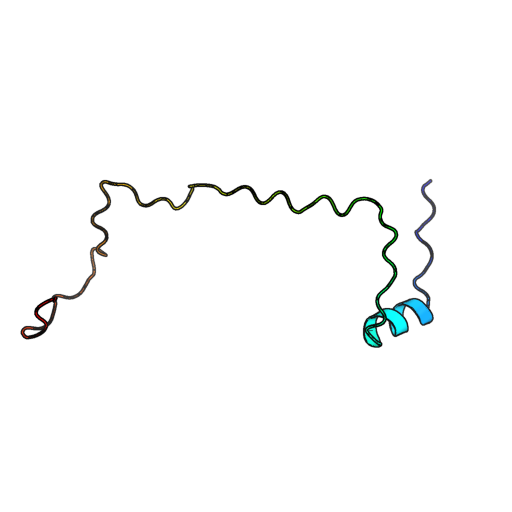Protein AF-A0AA96EF57-F1 (afdb_monomer_lite)

Structure (mmCIF, N/CA/C/O backbone):
data_AF-A0AA96EF57-F1
#
_entry.id   AF-A0AA96EF57-F1
#
loop_
_atom_site.group_PDB
_atom_site.id
_atom_site.type_symbol
_atom_site.label_atom_id
_atom_site.label_alt_id
_atom_site.label_comp_id
_atom_site.label_asym_id
_atom_site.label_entity_id
_atom_site.label_seq_id
_atom_site.pdbx_PDB_ins_code
_atom_site.Cartn_x
_atom_site.Cartn_y
_atom_site.Cartn_z
_atom_site.occupancy
_atom_site.B_iso_or_equiv
_atom_site.auth_seq_id
_atom_site.auth_comp_id
_atom_site.auth_asym_id
_atom_site.auth_atom_id
_atom_site.pdbx_PDB_model_num
ATOM 1 N N . MET A 1 1 ? -1.539 8.090 42.086 1.00 40.38 1 MET A N 1
ATOM 2 C CA . MET A 1 1 ? -1.405 6.647 41.797 1.00 40.38 1 MET A CA 1
ATOM 3 C C . MET A 1 1 ? -2.465 6.294 40.773 1.00 40.38 1 MET A C 1
ATOM 5 O O . MET A 1 1 ? -3.639 6.444 41.080 1.00 40.38 1 MET A O 1
ATOM 9 N N . SER A 1 2 ? -2.072 5.954 39.544 1.00 62.06 2 SER A N 1
ATOM 10 C CA . SER A 1 2 ? -3.022 5.514 38.514 1.00 62.06 2 SER A CA 1
ATOM 11 C C . SER A 1 2 ? -3.584 4.162 38.936 1.00 62.06 2 SER A C 1
ATOM 13 O O . SER A 1 2 ? -2.814 3.224 39.133 1.00 62.06 2 SER A O 1
ATOM 15 N N . HIS A 1 3 ? -4.899 4.065 39.112 1.00 61.31 3 HIS A N 1
ATOM 16 C CA . HIS A 1 3 ? -5.547 2.786 39.382 1.00 61.31 3 HIS A CA 1
ATOM 17 C C . HIS A 1 3 ? -5.267 1.812 38.224 1.00 61.31 3 HIS A C 1
ATOM 19 O O . HIS A 1 3 ? -5.221 2.251 37.070 1.00 61.31 3 HIS A O 1
ATOM 25 N N . PRO A 1 4 ? -5.047 0.514 38.498 1.00 65.25 4 PRO A N 1
ATOM 26 C CA . PRO A 1 4 ? -4.865 -0.460 37.436 1.00 65.25 4 PRO A CA 1
ATOM 27 C C . PRO A 1 4 ? -6.147 -0.558 36.606 1.00 65.25 4 PRO A C 1
ATOM 29 O O . PRO A 1 4 ? -7.257 -0.545 37.146 1.00 65.25 4 PRO A O 1
ATOM 32 N N . ASN A 1 5 ? -5.976 -0.637 35.286 1.00 71.94 5 ASN A N 1
ATOM 33 C CA . ASN A 1 5 ? -7.067 -0.866 34.347 1.00 71.94 5 ASN A CA 1
ATOM 34 C C . ASN A 1 5 ? -7.879 -2.083 34.802 1.00 71.94 5 ASN A C 1
ATOM 36 O O . ASN A 1 5 ? -7.306 -3.083 35.239 1.00 71.94 5 ASN A O 1
ATOM 40 N N . LYS A 1 6 ? -9.211 -1.961 34.736 1.00 72.69 6 LYS A N 1
ATOM 41 C CA . LYS A 1 6 ? -10.165 -2.991 35.167 1.00 72.69 6 LYS A CA 1
ATOM 42 C C . LYS A 1 6 ? -9.711 -4.381 34.686 1.00 72.69 6 LYS A C 1
ATOM 44 O O . LYS A 1 6 ? -9.295 -4.494 33.529 1.00 72.69 6 LYS A O 1
ATOM 49 N N . PRO A 1 7 ? -9.781 -5.421 35.538 1.00 78.44 7 PRO A N 1
ATOM 50 C CA . PRO A 1 7 ? -9.402 -6.768 35.134 1.00 78.44 7 PRO A CA 1
ATOM 51 C C . PRO A 1 7 ? -10.272 -7.225 33.960 1.00 78.44 7 PRO A C 1
ATOM 53 O O . PRO A 1 7 ? -11.473 -6.953 33.930 1.00 78.44 7 PRO A O 1
ATOM 56 N N . ILE A 1 8 ? -9.649 -7.901 32.995 1.00 77.19 8 ILE A N 1
ATOM 57 C CA . ILE A 1 8 ? -10.324 -8.430 31.805 1.00 77.19 8 ILE A CA 1
ATOM 58 C C . ILE A 1 8 ? -11.407 -9.413 32.265 1.00 77.19 8 ILE A C 1
ATOM 60 O O . ILE A 1 8 ? -11.115 -10.363 32.993 1.00 77.19 8 ILE A O 1
ATOM 64 N N . SER A 1 9 ? -12.655 -9.170 31.864 1.00 82.50 9 SER A N 1
ATOM 65 C CA . SER A 1 9 ? -13.785 -10.029 32.224 1.00 82.50 9 SER A CA 1
ATOM 66 C C . SER A 1 9 ? -13.860 -11.269 31.323 1.00 82.50 9 SER A C 1
ATOM 68 O O . SER A 1 9 ? -13.364 -11.264 30.198 1.00 82.50 9 SER A O 1
ATOM 70 N N . LEU A 1 10 ? -14.521 -12.341 31.777 1.00 84.31 10 LEU A N 1
ATOM 71 C CA . LEU A 1 10 ? -14.756 -13.527 30.936 1.00 84.31 10 LEU A CA 1
ATOM 72 C C . LEU A 1 10 ? -15.567 -13.192 29.672 1.00 84.31 10 LEU A C 1
ATOM 74 O O . LEU A 1 10 ? -15.298 -13.739 28.605 1.00 84.31 10 LEU A O 1
ATOM 78 N N . SER A 1 11 ? -16.506 -12.246 29.766 1.00 80.00 11 SER A N 1
ATOM 79 C CA . SER A 1 11 ? -17.231 -11.714 28.608 1.00 80.00 11 SER A CA 1
ATOM 80 C C .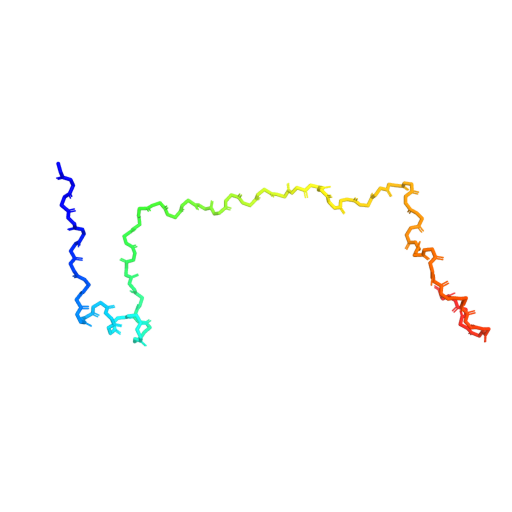 SER A 1 11 ? -16.294 -11.060 27.593 1.00 80.00 11 SER A C 1
ATOM 82 O O . SER A 1 11 ? -16.424 -11.322 26.403 1.00 80.00 11 SER A O 1
ATOM 84 N N . ASP A 1 12 ? -15.287 -10.303 28.047 1.00 77.19 12 ASP A N 1
ATOM 85 C CA . ASP A 1 12 ? -14.317 -9.678 27.140 1.00 77.19 12 ASP A CA 1
ATOM 86 C C . ASP A 1 12 ? -13.524 -10.703 26.328 1.00 77.19 12 ASP A C 1
ATOM 88 O O . ASP A 1 12 ? -13.178 -10.431 25.179 1.00 77.19 12 ASP A O 1
ATOM 92 N N . ILE A 1 13 ? -13.224 -11.860 26.921 1.00 83.00 13 ILE A N 1
ATOM 93 C CA . ILE A 1 13 ? -12.503 -12.951 26.258 1.00 83.00 13 ILE A CA 1
ATOM 94 C C . ILE A 1 13 ? -13.405 -13.600 25.207 1.00 83.00 13 ILE A C 1
ATOM 96 O O . ILE A 1 13 ? -12.977 -13.830 24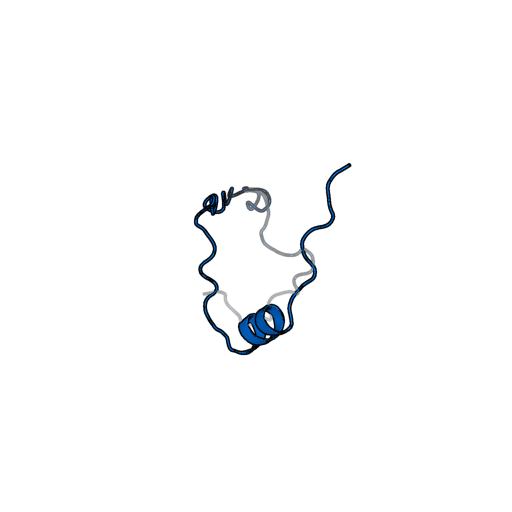.077 1.00 83.00 13 ILE A O 1
ATOM 100 N N . HIS A 1 14 ? -14.666 -13.863 25.549 1.00 85.44 14 HIS A N 1
ATOM 101 C CA . HIS A 1 14 ? -15.617 -14.479 24.626 1.00 85.44 14 HIS A CA 1
ATOM 102 C C . HIS A 1 14 ? -15.972 -13.559 23.453 1.00 85.44 14 HIS A C 1
ATOM 104 O O . HIS A 1 14 ? -16.123 -14.041 22.332 1.00 85.44 14 HIS A O 1
ATOM 110 N N . ASP A 1 15 ? -16.017 -12.244 23.662 1.00 76.75 15 ASP A N 1
ATOM 111 C CA . ASP A 1 15 ? -16.203 -11.262 22.588 1.00 76.75 15 ASP 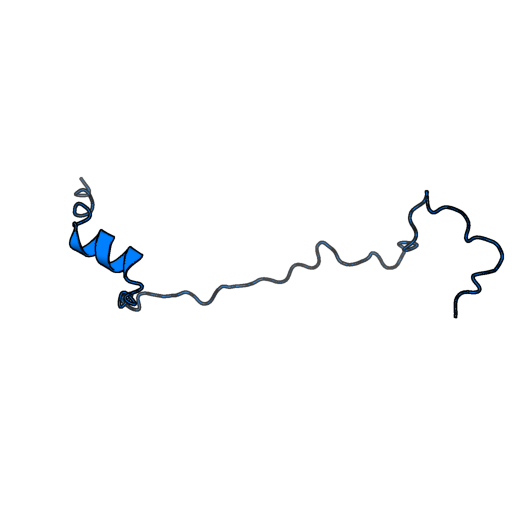A CA 1
ATOM 112 C C . ASP A 1 15 ? -15.075 -11.325 21.543 1.00 76.75 15 ASP A C 1
ATOM 114 O O . ASP A 1 15 ? -15.332 -11.233 20.345 1.00 76.75 15 ASP A O 1
ATOM 118 N N . VAL A 1 16 ? -13.823 -11.533 21.975 1.00 78.06 16 VAL A N 1
ATOM 119 C CA . VAL A 1 16 ? -12.664 -11.649 21.068 1.00 78.06 16 VAL A CA 1
ATOM 120 C C . VAL A 1 16 ? -12.761 -12.901 20.196 1.00 78.06 16 VAL A C 1
ATOM 122 O O . VAL A 1 16 ? -12.486 -12.837 18.999 1.00 78.06 16 VAL A O 1
ATOM 125 N N . TYR A 1 17 ? -13.170 -14.033 20.772 1.00 75.25 17 TYR A N 1
ATOM 126 C CA . TYR A 1 17 ? -13.245 -15.305 20.044 1.00 75.25 17 TYR A CA 1
ATOM 127 C C . TYR A 1 17 ? -14.539 -15.496 19.250 1.00 75.25 17 TYR A C 1
ATOM 129 O O . TYR A 1 17 ? -14.541 -16.220 18.259 1.00 75.25 17 TYR A O 1
ATOM 137 N N . SER A 1 18 ? -15.631 -14.842 19.644 1.00 76.31 18 SER A N 1
ATOM 138 C CA . SER A 1 18 ? -16.905 -14.893 18.914 1.00 76.31 18 SER A CA 1
ATOM 139 C C . SER A 1 18 ? -16.911 -14.037 17.644 1.00 76.31 18 SER A C 1
ATOM 141 O O . SER A 1 18 ? -17.860 -14.109 16.866 1.00 76.31 18 SER A O 1
ATOM 143 N N . GLY A 1 19 ? -15.869 -13.228 17.413 1.00 62.50 19 GLY A N 1
ATOM 144 C CA . GLY A 1 19 ? -15.810 -12.305 16.279 1.00 62.50 19 GLY A CA 1
ATOM 145 C C . GLY A 1 19 ? -16.817 -11.158 16.387 1.00 62.50 19 GLY A C 1
ATOM 146 O O . GLY A 1 19 ? -17.075 -10.476 15.394 1.00 62.50 19 GLY A O 1
ATOM 147 N N . ALA A 1 20 ? -17.392 -10.936 17.574 1.00 63.03 20 ALA A N 1
ATOM 148 C CA . ALA A 1 20 ? -18.306 -9.835 17.805 1.00 63.03 20 ALA A CA 1
ATOM 149 C C . ALA A 1 20 ? -17.548 -8.512 17.598 1.00 63.03 20 ALA A C 1
ATOM 151 O O . ALA A 1 20 ? -16.518 -8.280 18.243 1.00 63.03 20 ALA A O 1
ATOM 152 N N . PRO A 1 21 ? -18.013 -7.620 16.703 1.00 58.97 21 PRO A N 1
ATOM 153 C CA . PRO A 1 21 ? -17.364 -6.338 16.517 1.00 58.97 21 PRO A CA 1
ATOM 154 C C . PRO A 1 21 ? -17.551 -5.528 17.799 1.00 58.97 21 PRO A C 1
ATOM 156 O O . PRO A 1 21 ? -18.624 -4.972 18.045 1.00 58.97 21 PRO A O 1
ATOM 159 N N . LYS A 1 22 ? -16.503 -5.446 18.633 1.00 61.19 22 LYS A N 1
ATOM 160 C CA . LYS A 1 22 ? -16.467 -4.457 19.710 1.00 61.19 22 LYS A CA 1
ATOM 161 C C . LYS A 1 22 ? -16.703 -3.103 19.054 1.00 61.19 22 LYS A C 1
ATOM 163 O O . LYS A 1 22 ? -15.951 -2.713 18.157 1.00 61.19 22 LYS A O 1
ATOM 168 N N . LYS A 1 23 ? -17.753 -2.398 19.486 1.00 63.00 23 LYS A N 1
ATOM 169 C CA . LYS A 1 23 ? -17.919 -0.972 19.202 1.00 63.00 23 L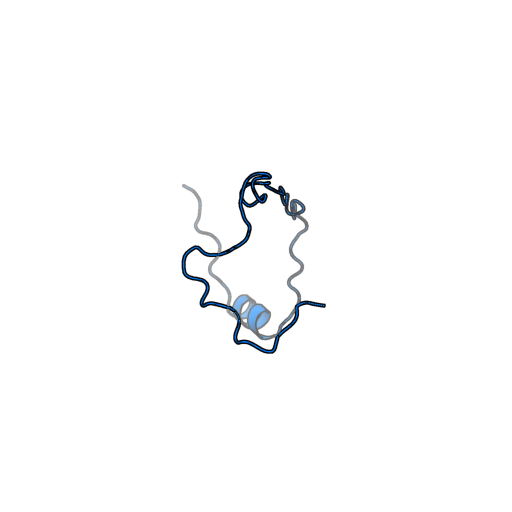YS A CA 1
ATOM 170 C C . LYS A 1 23 ? -16.734 -0.287 19.868 1.00 63.00 23 LYS A C 1
ATOM 172 O O . LYS A 1 23 ? -16.785 0.047 21.044 1.00 63.00 23 LYS A O 1
ATOM 177 N N . LYS A 1 24 ? -15.617 -0.205 19.144 1.00 57.75 24 LYS A N 1
ATOM 178 C CA . LYS A 1 24 ? -14.511 0.667 19.499 1.00 57.75 24 LYS A CA 1
ATOM 179 C C . LYS A 1 24 ? -15.129 2.048 19.523 1.00 57.75 24 LYS A C 1
ATOM 181 O O . LYS A 1 24 ? -15.526 2.554 18.475 1.00 57.75 24 LYS A O 1
ATOM 186 N N . ASP A 1 25 ? -15.279 2.592 20.722 1.00 49.16 25 ASP A N 1
ATOM 187 C CA . ASP A 1 25 ? -15.561 4.001 20.898 1.00 49.16 25 ASP A CA 1
ATOM 188 C C . ASP A 1 25 ? -14.620 4.763 19.971 1.00 49.16 25 ASP A C 1
ATOM 190 O O . ASP A 1 25 ? -13.404 4.553 19.982 1.00 49.16 25 ASP A O 1
ATOM 194 N N . THR A 1 26 ? -15.226 5.566 19.105 1.00 52.34 26 THR A N 1
ATOM 195 C CA . THR A 1 26 ? -14.609 6.399 18.079 1.00 52.34 26 THR A CA 1
ATOM 196 C C . THR A 1 26 ? -13.760 7.493 18.733 1.00 52.34 26 THR A C 1
ATOM 198 O O . THR A 1 26 ? -14.017 8.679 18.575 1.00 52.34 26 THR A O 1
ATOM 201 N N . THR A 1 27 ? -12.740 7.120 19.497 1.00 51.38 27 THR A N 1
ATOM 202 C CA . THR A 1 27 ? -11.691 8.024 19.951 1.00 51.38 27 THR A CA 1
ATOM 203 C C . THR A 1 27 ? -10.518 7.818 19.010 1.00 51.38 27 THR A C 1
ATOM 205 O O . THR A 1 27 ? -9.654 6.979 19.238 1.00 51.38 27 THR A O 1
ATOM 208 N N . ALA A 1 28 ? -10.555 8.576 17.913 1.00 55.41 28 ALA A N 1
ATOM 209 C CA . ALA A 1 28 ? -9.436 8.824 17.014 1.00 55.41 28 ALA A CA 1
ATOM 210 C C . ALA A 1 28 ? -8.686 7.565 16.532 1.00 55.41 28 ALA A C 1
ATOM 212 O O . ALA A 1 28 ? -7.520 7.351 16.862 1.00 55.41 28 ALA A O 1
ATOM 213 N N . GLU A 1 29 ? -9.304 6.793 15.634 1.00 57.00 29 GLU A N 1
ATOM 214 C CA . GLU A 1 29 ? -8.530 6.152 14.562 1.00 57.00 29 GLU A CA 1
ATOM 215 C C . GLU A 1 29 ? -7.903 7.296 13.750 1.00 57.00 29 GLU A C 1
ATOM 217 O O . GLU A 1 29 ? -8.482 7.810 12.792 1.00 57.00 29 GLU A O 1
ATOM 222 N N . ALA A 1 30 ? -6.754 7.796 14.212 1.00 62.50 30 ALA A N 1
ATOM 223 C CA . ALA A 1 30 ? -5.910 8.655 13.411 1.00 62.50 30 ALA A CA 1
ATOM 224 C C . ALA A 1 30 ? -5.623 7.866 12.136 1.00 62.50 30 ALA A C 1
ATOM 226 O O . ALA A 1 30 ? -4.953 6.833 12.191 1.00 62.50 30 ALA A O 1
ATOM 227 N N . ALA A 1 31 ? -6.196 8.323 11.018 1.00 67.25 31 ALA A N 1
ATOM 228 C CA . ALA A 1 31 ? -5.999 7.703 9.721 1.00 67.25 31 ALA A CA 1
ATOM 229 C C . ALA A 1 31 ? -4.500 7.416 9.555 1.00 67.25 31 ALA A C 1
ATOM 231 O O . ALA A 1 31 ? -3.685 8.310 9.821 1.00 67.25 31 ALA A O 1
ATOM 232 N N . PRO A 1 32 ? -4.112 6.183 9.196 1.00 68.06 32 PRO A N 1
ATOM 233 C CA . PRO A 1 32 ? -2.712 5.810 9.187 1.00 68.06 32 PRO A CA 1
ATOM 234 C C . PRO A 1 32 ? -1.954 6.756 8.251 1.00 68.06 32 PRO A C 1
ATOM 236 O O . PRO A 1 32 ? -2.192 6.800 7.043 1.00 68.06 32 PRO A O 1
ATOM 239 N N . ASN A 1 33 ? -1.061 7.563 8.829 1.00 73.06 33 ASN A N 1
ATOM 240 C CA . ASN A 1 33 ? -0.251 8.532 8.099 1.00 73.06 33 ASN A CA 1
ATOM 241 C C . ASN A 1 33 ? 0.891 7.791 7.395 1.00 73.06 33 ASN A C 1
ATOM 243 O O . ASN A 1 33 ? 2.045 7.805 7.828 1.00 73.06 33 ASN A O 1
ATOM 247 N N . TYR A 1 34 ? 0.547 7.068 6.330 1.00 75.06 34 TYR A N 1
ATOM 248 C CA . TYR A 1 34 ? 1.513 6.371 5.497 1.00 75.06 34 TYR A CA 1
ATOM 249 C C . TYR A 1 34 ? 2.339 7.390 4.710 1.00 75.06 34 TYR A C 1
ATOM 251 O O . TYR A 1 34 ? 1.942 7.868 3.647 1.00 75.06 34 TYR A O 1
ATOM 259 N N . ARG A 1 35 ? 3.533 7.705 5.216 1.00 80.56 35 ARG A N 1
ATOM 260 C CA . ARG A 1 35 ? 4.536 8.456 4.459 1.00 80.56 35 ARG A CA 1
ATOM 261 C C . ARG A 1 35 ? 5.274 7.522 3.511 1.00 80.56 35 ARG A C 1
ATOM 263 O O . ARG A 1 35 ? 6.027 6.650 3.942 1.00 80.56 35 ARG A O 1
ATOM 270 N N . LYS A 1 36 ? 5.099 7.741 2.208 1.00 81.75 36 LYS A N 1
ATOM 271 C CA . LYS A 1 36 ? 5.978 7.145 1.197 1.00 81.75 36 LYS A CA 1
ATOM 272 C C . LYS A 1 36 ? 7.372 7.746 1.374 1.00 81.75 36 LYS A C 1
ATOM 274 O O . LYS A 1 36 ? 7.512 8.963 1.457 1.00 81.75 36 LYS A O 1
ATOM 279 N N . THR A 1 37 ? 8.393 6.901 1.463 1.00 80.25 37 THR A N 1
ATOM 280 C CA . THR A 1 37 ? 9.791 7.347 1.475 1.00 80.25 37 THR A CA 1
ATOM 281 C C . THR A 1 37 ? 10.502 6.776 0.269 1.00 80.25 37 THR A C 1
ATOM 283 O O . THR A 1 37 ? 10.423 5.569 0.053 1.00 80.25 37 THR A O 1
ATOM 286 N N . ASP A 1 38 ? 11.257 7.602 -0.446 1.00 80.75 38 ASP A N 1
ATOM 287 C CA . ASP A 1 38 ? 11.961 7.203 -1.671 1.00 80.75 38 ASP A CA 1
ATOM 288 C C . ASP A 1 38 ? 13.307 6.504 -1.398 1.00 80.75 38 ASP A C 1
ATOM 290 O O . ASP A 1 38 ? 14.233 6.513 -2.200 1.00 80.75 38 ASP A O 1
ATOM 294 N N . ARG A 1 39 ? 13.429 5.866 -0.225 1.00 79.19 39 ARG A N 1
ATOM 295 C CA . ARG A 1 39 ? 14.666 5.235 0.269 1.00 79.19 39 ARG A CA 1
ATOM 296 C C . ARG A 1 39 ? 15.154 4.063 -0.584 1.00 79.19 39 ARG A C 1
ATOM 298 O O . ARG A 1 39 ? 16.281 3.618 -0.408 1.00 79.19 39 ARG A O 1
ATOM 305 N N . PHE A 1 40 ? 14.307 3.570 -1.480 1.00 77.00 40 PHE A N 1
ATOM 306 C CA . PHE A 1 40 ? 14.610 2.475 -2.396 1.00 77.00 40 PHE A CA 1
ATOM 307 C C . PHE A 1 40 ? 14.459 2.890 -3.863 1.00 77.00 40 PHE A C 1
ATOM 309 O O . PHE A 1 40 ? 14.332 2.024 -4.731 1.00 77.00 40 PHE A O 1
ATOM 316 N N . ALA A 1 41 ? 14.449 4.197 -4.151 1.00 81.38 41 ALA A N 1
ATOM 317 C CA . ALA A 1 41 ? 14.533 4.674 -5.521 1.00 81.38 41 ALA A CA 1
ATOM 318 C C . ALA A 1 41 ? 15.778 4.081 -6.186 1.00 81.38 41 ALA A C 1
ATOM 320 O O . ALA A 1 41 ? 16.858 4.017 -5.592 1.00 81.38 41 ALA A O 1
ATOM 321 N N . ARG A 1 42 ? 15.620 3.608 -7.424 1.00 79.06 42 ARG A N 1
ATOM 322 C CA . ARG A 1 42 ? 16.766 3.166 -8.214 1.00 79.06 42 ARG A CA 1
ATOM 323 C C . ARG A 1 42 ? 17.604 4.391 -8.538 1.00 79.06 42 ARG A C 1
ATOM 325 O O . ARG A 1 42 ? 17.084 5.355 -9.092 1.00 79.06 42 ARG A O 1
ATOM 332 N N . ASP A 1 43 ? 18.887 4.323 -8.219 1.00 81.38 43 A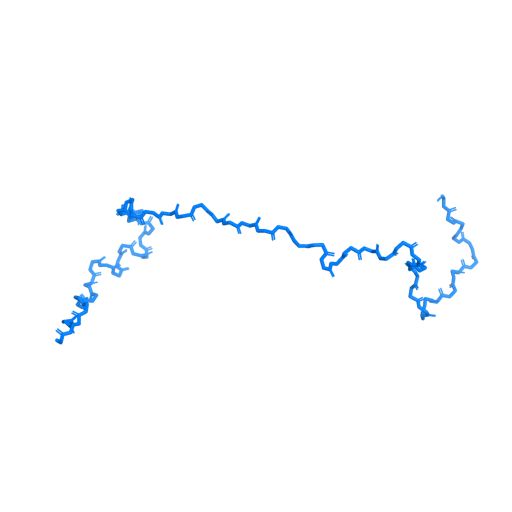SP A N 1
ATOM 333 C CA . ASP A 1 43 ? 19.835 5.332 -8.665 1.00 81.38 43 ASP A CA 1
ATOM 334 C C . ASP A 1 43 ? 19.891 5.313 -10.203 1.00 81.38 43 ASP A C 1
ATOM 336 O O . ASP A 1 43 ? 19.970 4.242 -10.814 1.00 81.38 43 ASP A O 1
ATOM 340 N N . ALA A 1 44 ? 19.798 6.487 -10.832 1.00 78.31 44 ALA A N 1
ATOM 341 C CA . ALA A 1 44 ? 19.720 6.619 -12.288 1.00 78.31 44 ALA A CA 1
ATOM 342 C C . ALA A 1 44 ? 20.991 6.099 -12.980 1.00 78.31 44 ALA A C 1
ATOM 344 O O . ALA A 1 44 ? 20.938 5.663 -14.129 1.00 78.31 44 ALA A O 1
ATOM 345 N N . GLY A 1 45 ? 22.120 6.098 -12.264 1.00 81.44 45 GLY A N 1
ATOM 346 C CA . GLY A 1 45 ? 23.380 5.511 -12.717 1.00 81.44 45 GLY A CA 1
ATOM 347 C C . GLY A 1 45 ? 23.539 4.016 -12.417 1.00 81.44 45 GLY A C 1
ATOM 348 O O . GLY A 1 45 ? 24.551 3.430 -12.800 1.00 81.44 45 GLY A O 1
ATOM 349 N N . HIS A 1 46 ? 22.590 3.371 -11.726 1.00 80.50 46 HIS A N 1
ATOM 350 C CA . HIS A 1 46 ? 22.746 1.970 -11.344 1.00 80.50 46 HIS A CA 1
ATOM 351 C C . HIS A 1 46 ? 22.529 1.050 -12.558 1.00 80.50 46 HIS A C 1
ATOM 353 O O . HIS A 1 46 ? 21.443 1.055 -13.142 1.00 80.50 46 HIS A O 1
ATOM 359 N N . PRO A 1 47 ? 23.491 0.171 -12.907 1.00 77.31 47 PRO A N 1
ATOM 360 C CA . PRO A 1 47 ? 23.450 -0.630 -14.135 1.00 77.31 47 PRO A CA 1
ATOM 361 C C . PRO A 1 47 ? 22.306 -1.656 -14.180 1.00 77.31 47 PRO A C 1
ATOM 363 O O . PRO A 1 47 ? 22.118 -2.322 -15.190 1.00 77.31 47 PRO A O 1
ATOM 366 N N . GLY A 1 48 ? 21.554 -1.838 -13.089 1.00 76.62 48 GLY A N 1
ATOM 367 C CA . GLY A 1 48 ? 20.384 -2.726 -13.023 1.00 76.62 48 GLY A CA 1
ATOM 368 C C . GLY A 1 48 ? 20.702 -4.220 -13.169 1.00 76.62 48 GLY A C 1
ATOM 369 O O . GLY A 1 48 ? 19.797 -5.051 -13.115 1.00 76.62 48 GLY A O 1
ATOM 370 N N . VAL A 1 49 ? 21.979 -4.576 -13.325 1.00 75.62 49 VAL A N 1
ATOM 371 C CA . VAL A 1 49 ? 22.459 -5.944 -13.506 1.00 75.62 49 VAL A CA 1
ATOM 372 C C . VAL A 1 49 ? 23.358 -6.314 -12.330 1.00 75.62 49 VAL A C 1
ATOM 374 O O . VAL A 1 49 ? 24.282 -5.581 -11.986 1.00 75.62 49 VAL A O 1
ATOM 377 N N . SER A 1 50 ? 23.085 -7.462 -11.704 1.00 73.19 50 SER A N 1
ATOM 378 C CA . SER A 1 50 ? 23.983 -8.040 -10.700 1.00 73.19 50 SER A CA 1
ATOM 379 C C . SER A 1 50 ? 25.342 -8.337 -11.332 1.00 73.19 50 SER A C 1
ATOM 381 O O . SER A 1 50 ? 25.402 -8.949 -12.400 1.00 73.19 50 SER A O 1
ATOM 383 N N . ARG A 1 51 ? 26.432 -7.962 -10.653 1.00 71.94 51 ARG A N 1
ATOM 384 C CA . ARG A 1 51 ? 27.807 -8.224 -11.112 1.00 71.94 51 ARG A CA 1
ATOM 385 C C . ARG A 1 51 ? 28.070 -9.711 -11.376 1.00 71.94 51 ARG A C 1
ATOM 387 O O . ARG A 1 51 ? 28.859 -10.039 -12.251 1.00 71.94 51 ARG A O 1
ATOM 394 N N . ASN A 1 52 ? 27.368 -10.593 -10.665 1.00 75.44 52 ASN A N 1
ATOM 395 C CA . ASN A 1 52 ? 27.520 -12.044 -10.775 1.00 75.44 52 ASN A CA 1
ATOM 396 C C . ASN A 1 52 ? 26.462 -12.683 -11.686 1.00 75.44 52 ASN A C 1
ATOM 398 O O . ASN A 1 52 ? 26.166 -13.869 -11.545 1.00 75.44 52 ASN A O 1
ATOM 402 N N . ARG A 1 53 ? 25.829 -11.916 -12.587 1.00 73.12 53 ARG A N 1
ATOM 403 C CA . ARG A 1 53 ? 24.859 -12.494 -13.519 1.00 73.12 53 ARG A CA 1
ATOM 404 C C . ARG A 1 53 ? 25.595 -13.454 -14.465 1.00 73.12 53 ARG A C 1
ATOM 406 O O . ARG A 1 53 ? 26.507 -13.011 -15.163 1.00 73.12 53 ARG A O 1
ATOM 413 N N . PRO A 1 54 ? 25.208 -14.740 -14.516 1.00 78.81 54 PRO A N 1
ATOM 414 C CA . PRO A 1 54 ? 25.816 -15.677 -15.446 1.00 78.81 54 PRO A CA 1
ATOM 415 C C . PRO A 1 54 ? 25.566 -15.218 -16.890 1.00 78.81 54 PRO A C 1
ATOM 417 O O . PRO A 1 54 ? 24.527 -14.600 -17.164 1.00 78.81 54 PRO A O 1
ATOM 420 N N . PRO A 1 55 ? 26.499 -15.507 -17.815 1.00 76.81 55 PRO A N 1
ATOM 421 C CA . PRO A 1 55 ? 26.335 -15.150 -19.215 1.00 76.81 55 PRO A CA 1
ATOM 422 C C . PRO A 1 55 ? 25.049 -15.771 -19.761 1.00 76.81 55 PRO A C 1
ATOM 424 O O . PRO A 1 55 ? 24.714 -16.920 -19.464 1.00 76.81 55 PRO A O 1
ATOM 427 N N . THR A 1 56 ? 24.306 -14.993 -20.548 1.00 73.38 56 THR A N 1
ATOM 428 C CA . THR A 1 56 ? 23.099 -15.493 -21.205 1.00 73.38 56 THR A CA 1
ATOM 429 C C . THR A 1 56 ? 23.493 -16.660 -22.115 1.00 73.38 56 THR A C 1
ATOM 431 O O . THR A 1 56 ? 24.381 -16.481 -22.951 1.00 73.38 56 THR A O 1
ATOM 434 N N . PRO A 1 57 ? 22.865 -17.842 -21.982 1.00 76.31 57 PRO A N 1
ATOM 435 C CA . PRO A 1 57 ? 23.189 -18.979 -22.830 1.00 76.31 57 PRO A CA 1
ATOM 436 C C . PRO A 1 57 ? 22.951 -18.629 -24.309 1.00 76.31 57 PRO A C 1
ATOM 438 O O . PRO A 1 57 ? 21.982 -17.917 -24.620 1.00 76.31 57 PRO A O 1
ATOM 441 N N . PRO A 1 58 ? 23.812 -19.112 -25.225 1.00 65.94 58 PRO A N 1
ATOM 442 C CA . PRO A 1 58 ? 23.667 -18.842 -26.648 1.00 65.94 58 PRO A CA 1
ATOM 443 C C . PRO A 1 58 ? 22.319 -19.399 -27.120 1.00 65.94 58 PRO A C 1
ATOM 445 O O . PRO A 1 58 ? 22.076 -20.599 -27.060 1.00 65.94 58 PRO A O 1
ATOM 448 N N . GLY A 1 59 ? 21.410 -18.511 -27.526 1.00 65.56 59 GLY A N 1
ATOM 449 C CA . GLY A 1 59 ? 20.067 -18.874 -27.996 1.00 65.56 59 GLY A CA 1
ATOM 450 C C . GLY A 1 59 ? 18.941 -18.039 -27.394 1.00 65.56 59 GLY A C 1
ATOM 451 O O . GLY A 1 59 ? 17.896 -17.884 -28.022 1.00 65.56 59 GLY A O 1
ATOM 452 N N . ARG A 1 60 ? 19.149 -17.408 -26.232 1.00 64.44 60 ARG A N 1
ATOM 453 C CA . ARG A 1 60 ? 18.146 -16.499 -25.662 1.00 64.44 60 ARG A CA 1
ATOM 454 C C . ARG A 1 60 ? 18.405 -15.067 -26.128 1.00 64.44 60 ARG A C 1
ATOM 456 O O . ARG A 1 60 ? 18.929 -14.244 -25.383 1.00 64.44 60 ARG A O 1
ATOM 463 N N . LYS A 1 61 ? 18.045 -14.773 -27.383 1.00 64.38 61 LYS A N 1
ATOM 464 C CA . LYS A 1 61 ? 17.908 -13.384 -27.846 1.00 64.38 61 LYS A CA 1
ATOM 465 C C . LYS A 1 61 ? 16.833 -12.722 -26.980 1.00 64.38 61 LYS A C 1
ATOM 467 O O . LYS A 1 61 ? 15.694 -13.185 -26.958 1.00 64.38 61 LYS A O 1
ATOM 472 N N . GLY A 1 62 ? 17.221 -11.706 -26.208 1.00 67.00 62 GLY A N 1
ATOM 473 C CA . GLY A 1 62 ? 16.261 -10.824 -25.550 1.00 67.00 62 GLY A CA 1
ATOM 474 C C . GLY A 1 62 ? 15.358 -10.230 -26.626 1.00 67.00 62 GLY A C 1
ATOM 475 O O . GLY A 1 62 ? 15.868 -9.743 -27.633 1.00 67.00 62 GLY A O 1
ATOM 476 N N . ARG A 1 63 ? 14.047 -10.397 -26.455 1.00 55.88 63 ARG A N 1
ATOM 477 C CA . ARG A 1 63 ? 13.042 -9.698 -27.258 1.00 55.88 63 ARG A CA 1
ATOM 478 C C . ARG A 1 63 ? 13.021 -8.228 -26.878 1.00 55.88 63 ARG A C 1
ATOM 480 O O . ARG A 1 63 ? 13.221 -7.961 -25.671 1.00 55.88 63 ARG A O 1
#

Sequence (63 aa):
MSHPNKPISLSDIHDVYSGAPKKKDTTAEAAPNYRKTDRFARDAGHPGVSRNRPPTPPGRKGR

Foldseek 3Di:
DDDPDDPQDPVNVVCVVVVPPDPPDPPDPPPPPDDDDCPPPDDPPDPPDDPPDPPDPPPPDPD

pLDDT: mean 71.1, std 9.92, range [40.38, 85.44]

Secondary structure (DSSP, 8-state):
-PPPP-PPPHHHHHHHHTT-------S-----------TTPPPTT--SS-TTPPPPPTT----

Radius of gyration: 27.59 Å; chains: 1; bounding box: 46×28×70 Å